Protein AF-A0A3B0IRI9-F1 (afdb_monomer_lite)

Secondary structure (DSSP, 8-state):
--HHHHHHHHHHHHHHHHHHHHHHHHHHHHHHTS-----HHHHHHHHHHHHHHHHHHHHHHHHTTTTTTSS--

Sequence (73 aa):
MKRKQSFLLGNCLMVTGMAIMVISIAYNICNHVFELDLPEYLAEISLISLFIGALIWLAGARVSGREGIADRY

Foldseek 3Di:
DPLVVLQVQLVVLLVQLVVLLVVLVVVLCCCPVVVVVPDVVVNVVSVVSNVVSVVSNVVSCVSNVVPPPPPPD

Radius of gyration: 15.87 Å; chains: 1; bounding box: 36×30×38 Å

Structure (mmCIF, N/CA/C/O backbone):
data_AF-A0A3B0IRI9-F1
#
_entry.id   AF-A0A3B0IRI9-F1
#
loop_
_atom_site.group_PDB
_atom_site.id
_atom_site.type_symbol
_atom_site.label_atom_id
_atom_site.label_alt_id
_atom_site.label_comp_id
_atom_site.label_asym_id
_atom_site.label_entity_id
_atom_site.label_seq_id
_atom_site.pdbx_PDB_ins_code
_atom_site.Cartn_x
_atom_site.Cartn_y
_atom_site.Cartn_z
_atom_site.occupancy
_atom_site.B_iso_or_equiv
_atom_site.auth_seq_id
_atom_site.auth_comp_id
_atom_site.auth_asym_id
_atom_site.auth_atom_id
_atom_site.pdbx_PDB_model_num
ATOM 1 N N . MET A 1 1 ? -14.686 9.826 19.5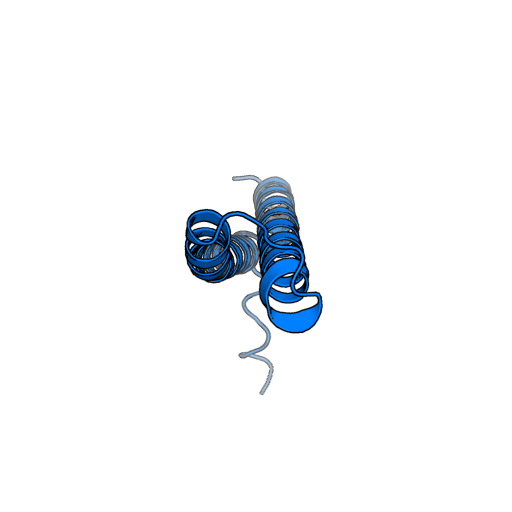49 1.00 60.22 1 MET A N 1
ATOM 2 C CA . MET A 1 1 ? -15.083 9.855 18.118 1.00 60.22 1 MET A CA 1
ATOM 3 C C . MET A 1 1 ? -16.383 9.079 17.955 1.00 60.22 1 MET A C 1
ATOM 5 O O . MET A 1 1 ? -16.543 8.067 18.628 1.00 60.22 1 MET A O 1
ATOM 9 N N . LYS A 1 2 ? -17.332 9.527 17.118 1.00 75.12 2 LYS A N 1
ATOM 10 C CA . LYS A 1 2 ? -18.543 8.728 16.846 1.00 75.12 2 LYS A CA 1
ATOM 11 C C . LYS A 1 2 ? -18.103 7.429 16.155 1.00 75.12 2 LYS A C 1
ATOM 13 O O . LYS A 1 2 ? -17.325 7.500 15.213 1.00 75.12 2 LYS A O 1
ATOM 18 N N . ARG A 1 3 ? -18.601 6.261 16.582 1.00 75.38 3 ARG A N 1
ATOM 19 C CA . ARG A 1 3 ? -18.188 4.923 16.084 1.00 75.38 3 ARG A CA 1
ATOM 20 C C . ARG A 1 3 ? -18.141 4.822 14.545 1.00 75.38 3 ARG A C 1
ATOM 22 O O . ARG A 1 3 ? -17.249 4.196 13.987 1.00 75.38 3 ARG A O 1
ATOM 29 N N . LYS A 1 4 ? -19.055 5.523 13.857 1.00 81.50 4 LYS A N 1
ATOM 30 C CA . LYS A 1 4 ? -19.094 5.649 12.387 1.00 81.50 4 LYS A CA 1
ATOM 31 C C . LYS A 1 4 ? -17.872 6.364 11.786 1.00 81.50 4 LYS A C 1
ATOM 33 O O . LYS A 1 4 ? -17.416 5.974 10.720 1.00 81.50 4 LYS A O 1
ATOM 38 N N . GLN A 1 5 ? -17.340 7.390 12.451 1.00 84.50 5 GLN A N 1
ATOM 39 C CA . GLN A 1 5 ? -16.178 8.148 11.974 1.00 84.50 5 GLN A CA 1
ATOM 40 C C . GLN A 1 5 ? -14.885 7.335 12.086 1.00 84.50 5 GLN A C 1
ATOM 42 O O . GLN A 1 5 ? -14.085 7.365 11.161 1.00 84.50 5 GLN A O 1
ATOM 47 N N . SER A 1 6 ? -14.703 6.570 13.168 1.00 84.00 6 SER A N 1
ATOM 48 C CA . SER A 1 6 ? -13.555 5.662 13.313 1.00 84.00 6 SER A CA 1
ATOM 49 C C . SER A 1 6 ? -13.573 4.556 12.255 1.00 84.00 6 SER A C 1
ATOM 51 O O . SER A 1 6 ? -12.546 4.256 11.658 1.00 84.00 6 SER A O 1
ATOM 53 N N . PHE A 1 7 ? -14.755 4.015 11.942 1.00 86.44 7 PHE A N 1
ATOM 54 C CA . PHE A 1 7 ? -14.895 3.024 10.876 1.00 86.44 7 PHE A CA 1
ATOM 55 C C . PHE A 1 7 ? -14.579 3.598 9.487 1.00 86.44 7 PHE A C 1
ATOM 57 O O . PHE A 1 7 ? -13.845 2.980 8.720 1.00 86.44 7 PHE A O 1
ATOM 64 N N . LEU A 1 8 ? -15.094 4.794 9.172 1.00 91.12 8 LEU A N 1
ATOM 65 C CA . LEU A 1 8 ? -14.815 5.463 7.899 1.00 91.12 8 LEU A CA 1
ATOM 66 C C . LEU A 1 8 ? -13.321 5.778 7.748 1.00 91.12 8 LEU A C 1
ATOM 68 O O . LEU A 1 8 ? -12.736 5.479 6.712 1.00 91.12 8 LEU A O 1
ATOM 72 N N . LEU A 1 9 ? -12.705 6.336 8.795 1.00 92.75 9 LEU A N 1
ATOM 73 C CA . LEU A 1 9 ? -11.283 6.670 8.800 1.00 92.75 9 LEU A CA 1
ATOM 74 C C . LEU A 1 9 ? -10.428 5.409 8.636 1.00 92.75 9 LEU A C 1
ATOM 76 O O . LEU A 1 9 ? -9.559 5.376 7.773 1.00 92.75 9 LEU A O 1
ATOM 80 N N . GLY A 1 10 ? -10.723 4.349 9.392 1.00 91.62 10 GLY A N 1
ATOM 81 C CA . GLY A 1 10 ? -10.005 3.083 9.285 1.00 91.62 10 GLY A CA 1
ATOM 82 C C . GLY A 1 10 ? -10.111 2.448 7.895 1.00 91.62 10 GLY A C 1
ATOM 83 O O . GLY A 1 10 ? -9.093 2.050 7.339 1.00 91.62 10 GLY A O 1
ATOM 84 N N . ASN A 1 11 ? -11.299 2.440 7.279 1.00 93.94 11 ASN A N 1
ATOM 85 C CA . ASN A 1 11 ? -11.454 1.962 5.901 1.00 93.94 11 ASN A CA 1
ATOM 86 C C . ASN A 1 11 ? -10.678 2.829 4.896 1.00 93.94 11 ASN A C 1
ATOM 88 O O . ASN A 1 11 ? -10.050 2.276 3.997 1.00 93.94 11 ASN A O 1
ATOM 92 N N . CYS A 1 12 ? -10.682 4.160 5.045 1.00 95.81 12 CYS A N 1
ATOM 93 C CA . CYS A 1 12 ? -9.863 5.039 4.204 1.00 95.81 12 CYS A CA 1
ATOM 94 C C . CYS A 1 12 ? -8.376 4.692 4.323 1.00 95.81 12 CYS A C 1
ATOM 96 O O . CYS A 1 12 ? -7.718 4.514 3.304 1.00 95.81 12 CYS A O 1
ATOM 98 N N . LEU A 1 13 ? -7.856 4.533 5.547 1.00 95.25 13 LEU A N 1
ATOM 99 C CA . LEU A 1 13 ? -6.469 4.113 5.763 1.00 95.25 13 LEU A CA 1
ATOM 100 C C . LEU A 1 13 ? -6.177 2.751 5.118 1.00 95.25 13 LEU A C 1
ATOM 102 O O . LEU A 1 13 ? -5.150 2.603 4.465 1.00 95.25 13 LEU A O 1
ATOM 106 N N . MET A 1 14 ? -7.081 1.776 5.239 1.00 96.31 14 MET A N 1
ATOM 107 C CA . MET A 1 14 ? -6.909 0.463 4.604 1.00 96.31 14 MET A CA 1
ATOM 108 C C . MET A 1 14 ? -6.837 0.562 3.075 1.00 96.31 14 MET A C 1
ATOM 110 O O . MET A 1 14 ? -5.944 -0.027 2.471 1.00 96.31 14 MET A O 1
ATOM 114 N N . VAL A 1 15 ? -7.732 1.332 2.446 1.00 97.12 15 VAL A N 1
ATOM 115 C CA . VAL A 1 15 ? -7.736 1.529 0.985 1.00 97.12 15 VAL A CA 1
ATOM 116 C C . VAL A 1 15 ? -6.470 2.248 0.526 1.00 97.12 15 VAL A C 1
ATOM 118 O O . VAL A 1 15 ? -5.839 1.814 -0.435 1.00 97.12 15 VAL A O 1
ATOM 121 N N . THR A 1 16 ? -6.058 3.301 1.231 1.00 97.69 16 THR A N 1
ATOM 122 C CA . THR A 1 16 ? -4.822 4.027 0.923 1.00 97.69 16 THR A CA 1
ATOM 123 C C . THR A 1 16 ? -3.598 3.123 1.058 1.00 97.69 16 THR A C 1
ATOM 125 O O . THR A 1 16 ? -2.769 3.083 0.152 1.00 97.69 16 THR A O 1
ATOM 128 N N . GLY A 1 17 ? -3.499 2.352 2.145 1.00 97.12 17 GLY A N 1
ATOM 129 C CA . GLY A 1 17 ? -2.415 1.390 2.346 1.00 97.12 17 GLY A CA 1
ATOM 130 C C . GLY A 1 17 ? -2.364 0.338 1.236 1.00 97.12 17 GLY A C 1
ATOM 131 O O . GLY A 1 17 ? -1.293 0.070 0.698 1.00 97.12 17 GLY A O 1
ATOM 132 N N . MET A 1 18 ? -3.521 -0.194 0.824 1.00 97.62 18 MET A N 1
ATOM 133 C CA . MET A 1 18 ? -3.612 -1.131 -0.300 1.00 97.62 18 MET A CA 1
ATOM 134 C C . MET A 1 18 ? -3.133 -0.512 -1.610 1.00 97.62 18 MET A C 1
ATOM 136 O O . MET A 1 18 ? -2.333 -1.117 -2.317 1.00 97.62 18 MET A O 1
ATOM 140 N N . ALA A 1 19 ? -3.594 0.698 -1.929 1.00 98.12 19 ALA A N 1
ATOM 141 C CA . ALA A 1 19 ? -3.213 1.382 -3.159 1.00 98.12 19 ALA A CA 1
ATOM 142 C C . ALA A 1 19 ? -1.694 1.589 -3.237 1.00 98.12 19 ALA A C 1
ATOM 144 O O . ALA A 1 19 ? -1.092 1.285 -4.264 1.00 98.12 19 ALA A O 1
ATOM 145 N N . ILE A 1 20 ? -1.072 2.025 -2.135 1.00 97.88 20 ILE A N 1
ATOM 146 C CA . ILE A 1 20 ? 0.385 2.180 -2.046 1.00 97.88 20 ILE A CA 1
ATOM 147 C C . ILE A 1 20 ? 1.080 0.843 -2.322 1.00 97.88 20 ILE A C 1
ATOM 149 O O . ILE A 1 20 ? 1.979 0.791 -3.156 1.00 97.88 20 ILE A O 1
ATOM 153 N N . MET A 1 21 ? 0.636 -0.245 -1.686 1.00 97.88 21 MET A N 1
ATOM 154 C CA . MET A 1 21 ? 1.243 -1.563 -1.889 1.00 97.88 21 MET A CA 1
ATOM 155 C C . MET A 1 21 ? 1.121 -2.052 -3.337 1.00 97.88 21 MET A C 1
ATOM 157 O O . MET A 1 21 ? 2.100 -2.536 -3.900 1.00 97.88 21 MET A O 1
ATOM 161 N N . VAL A 1 22 ? -0.049 -1.894 -3.965 1.00 97.81 22 VAL A N 1
ATOM 162 C CA . VAL A 1 22 ? -0.270 -2.303 -5.363 1.00 97.81 22 VAL A CA 1
ATOM 163 C C . VAL A 1 22 ? 0.620 -1.508 -6.317 1.00 97.81 22 VAL A C 1
ATOM 165 O O . VAL A 1 22 ? 1.244 -2.101 -7.195 1.00 97.81 22 VAL A O 1
ATOM 168 N N . ILE A 1 23 ? 0.720 -0.188 -6.134 1.00 96.62 23 ILE A N 1
ATOM 169 C CA . ILE A 1 23 ? 1.576 0.672 -6.963 1.00 96.62 23 ILE A CA 1
ATOM 170 C C . ILE A 1 23 ? 3.049 0.292 -6.782 1.00 96.62 23 ILE A C 1
ATOM 172 O O . ILE A 1 23 ? 3.767 0.149 -7.769 1.00 96.62 23 ILE A O 1
ATOM 176 N N . SER A 1 24 ? 3.486 0.070 -5.539 1.00 95.94 24 SER A N 1
ATOM 177 C CA . SER A 1 24 ? 4.845 -0.374 -5.222 1.00 95.94 24 SER A CA 1
ATOM 178 C C . SER A 1 24 ? 5.205 -1.688 -5.910 1.00 95.94 24 SER A C 1
ATOM 180 O O . SER A 1 24 ? 6.262 -1.786 -6.531 1.00 95.94 24 SER A O 1
ATOM 182 N N . ILE A 1 25 ? 4.322 -2.688 -5.831 1.00 95.50 25 ILE A N 1
ATOM 183 C CA . ILE A 1 25 ? 4.522 -3.988 -6.483 1.00 95.50 25 ILE A CA 1
ATOM 184 C C . ILE A 1 25 ? 4.568 -3.816 -8.001 1.00 95.50 25 ILE A C 1
ATOM 186 O O . ILE A 1 25 ? 5.473 -4.345 -8.639 1.00 95.50 25 ILE A O 1
ATOM 190 N N . ALA A 1 26 ? 3.632 -3.058 -8.578 1.00 94.56 26 ALA A N 1
ATOM 191 C CA . ALA A 1 26 ? 3.597 -2.809 -10.015 1.00 94.56 26 ALA A CA 1
ATOM 192 C C . ALA A 1 26 ? 4.898 -2.158 -10.503 1.00 94.56 26 ALA A C 1
ATOM 194 O O . ALA A 1 26 ? 5.471 -2.616 -11.487 1.00 94.56 26 ALA A O 1
ATOM 195 N N . TYR A 1 27 ? 5.405 -1.154 -9.783 1.00 92.94 27 TYR A N 1
ATOM 196 C CA . TYR A 1 27 ? 6.673 -0.505 -10.111 1.00 92.94 27 TYR A CA 1
ATOM 197 C C . TYR A 1 27 ? 7.849 -1.489 -10.056 1.00 92.94 27 TYR A C 1
ATOM 199 O O . TYR A 1 27 ? 8.670 -1.535 -10.970 1.00 92.94 27 TYR A O 1
ATOM 207 N N . ASN A 1 28 ? 7.902 -2.323 -9.014 1.00 91.88 28 ASN A N 1
ATOM 208 C CA . ASN A 1 28 ? 8.956 -3.321 -8.856 1.00 91.88 28 ASN A CA 1
ATOM 209 C C . ASN A 1 28 ? 8.939 -4.375 -9.974 1.00 91.88 28 ASN A C 1
ATOM 211 O O . ASN A 1 28 ? 9.996 -4.706 -10.505 1.00 91.88 28 ASN A O 1
ATOM 215 N N . ILE A 1 29 ? 7.754 -4.863 -10.359 1.00 92.62 29 ILE A N 1
ATOM 216 C CA . ILE A 1 29 ? 7.581 -5.819 -11.463 1.00 92.62 29 ILE A CA 1
ATOM 217 C C . ILE A 1 29 ? 7.980 -5.174 -12.794 1.00 92.62 29 ILE A C 1
ATOM 219 O O . ILE A 1 29 ? 8.736 -5.764 -13.560 1.00 92.62 29 ILE A O 1
ATOM 223 N N . CYS A 1 30 ? 7.514 -3.953 -13.060 1.00 92.25 30 CYS A N 1
ATOM 224 C CA . CYS A 1 30 ? 7.883 -3.190 -14.251 1.00 92.25 30 CYS A CA 1
ATOM 225 C C . CYS A 1 30 ? 9.400 -3.036 -14.396 1.00 92.25 30 CYS A C 1
ATOM 227 O O . CYS A 1 30 ? 9.920 -3.204 -15.495 1.00 92.25 30 CYS A O 1
ATOM 229 N N . ASN A 1 31 ? 10.109 -2.759 -13.299 1.00 89.94 31 ASN A N 1
ATOM 230 C CA . ASN A 1 31 ? 11.549 -2.553 -13.366 1.00 89.94 31 ASN A CA 1
ATOM 231 C C . ASN A 1 31 ? 12.354 -3.862 -13.436 1.00 89.94 31 ASN A C 1
ATOM 233 O O . ASN A 1 31 ? 13.266 -3.962 -14.242 1.00 89.94 31 ASN A O 1
ATOM 237 N N . HIS A 1 32 ? 12.019 -4.872 -12.624 1.00 86.69 32 HIS A N 1
ATOM 238 C CA . HIS A 1 32 ? 12.838 -6.089 -12.501 1.00 86.69 32 HIS A CA 1
ATOM 239 C C . HIS A 1 32 ? 12.423 -7.233 -13.428 1.00 86.69 32 HIS A C 1
ATOM 241 O O . HIS A 1 32 ? 13.249 -8.076 -13.756 1.00 86.69 32 HIS A O 1
ATOM 247 N N . VAL A 1 33 ? 11.142 -7.322 -13.795 1.00 89.81 33 VAL A N 1
ATOM 248 C CA . VAL A 1 33 ? 10.623 -8.427 -14.623 1.00 89.81 33 VAL A CA 1
ATOM 249 C C . VAL A 1 33 ? 10.538 -8.012 -16.082 1.00 89.81 33 VAL A C 1
ATOM 251 O O . VAL A 1 33 ? 10.865 -8.796 -16.965 1.00 89.81 33 VAL A O 1
ATOM 254 N N . PHE A 1 34 ? 10.075 -6.787 -16.330 1.00 90.62 34 PHE A N 1
ATOM 255 C CA . PHE A 1 34 ? 9.935 -6.255 -17.683 1.00 90.62 34 PHE A CA 1
ATOM 256 C C . PHE A 1 34 ? 11.135 -5.417 -18.135 1.00 90.62 34 PHE A C 1
ATOM 258 O O . PHE A 1 34 ? 11.119 -4.956 -19.272 1.00 90.62 34 PHE A O 1
ATOM 265 N N . GLU A 1 35 ? 12.141 -5.226 -17.268 1.00 85.81 35 GLU A N 1
ATOM 266 C CA . GLU A 1 35 ? 13.390 -4.508 -17.571 1.00 85.81 35 GLU A CA 1
ATOM 267 C C . GLU A 1 35 ? 13.139 -3.149 -18.251 1.00 85.81 35 GLU A C 1
ATOM 269 O O . GLU A 1 35 ? 13.832 -2.762 -19.185 1.00 85.81 35 GLU A O 1
ATOM 274 N N . LEU A 1 36 ? 12.118 -2.407 -17.799 1.00 85.94 36 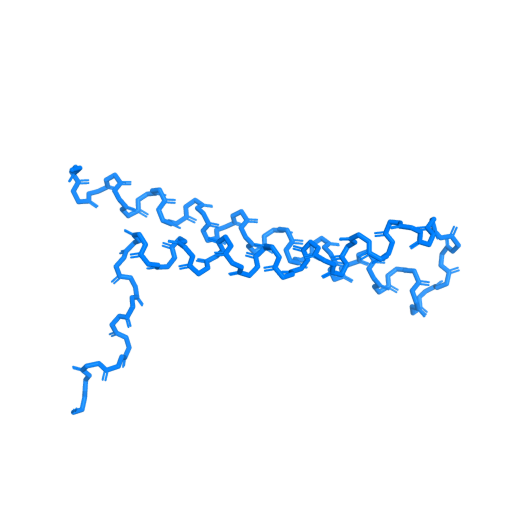LEU A N 1
ATOM 275 C CA . LEU A 1 36 ? 11.686 -1.148 -18.427 1.00 85.94 36 LEU A CA 1
ATOM 276 C C . LEU A 1 36 ? 12.669 0.030 -18.237 1.00 85.94 36 LEU A C 1
ATOM 278 O O . LEU A 1 36 ? 12.281 1.172 -18.487 1.00 85.94 36 LEU A O 1
ATOM 282 N N . ASP A 1 37 ? 13.906 -0.235 -17.791 1.00 83.00 37 ASP A N 1
ATOM 283 C CA . ASP A 1 37 ? 14.965 0.753 -17.512 1.00 83.00 37 ASP A CA 1
ATOM 284 C C . ASP A 1 37 ? 14.444 1.961 -16.700 1.00 83.00 37 ASP A C 1
ATOM 286 O O . ASP A 1 37 ? 14.799 3.125 -16.916 1.00 83.00 37 ASP A O 1
ATOM 290 N N . LEU A 1 38 ? 13.527 1.697 -15.762 1.00 84.44 38 LEU A N 1
ATOM 291 C CA . LEU A 1 38 ? 12.982 2.729 -14.892 1.00 84.44 38 LEU A CA 1
ATOM 292 C C . LEU A 1 38 ? 14.044 3.115 -13.851 1.00 84.44 38 LEU A C 1
ATOM 294 O O . LEU A 1 38 ? 14.880 2.290 -13.479 1.00 84.44 38 LEU A O 1
ATOM 298 N N . PRO A 1 39 ? 14.018 4.350 -13.316 1.00 87.75 39 PRO A N 1
ATOM 299 C CA . PRO A 1 39 ? 15.061 4.777 -12.397 1.00 87.75 39 PRO A CA 1
ATOM 300 C C . PRO A 1 39 ? 15.154 3.864 -11.169 1.00 87.75 39 PRO A C 1
ATOM 302 O O . PRO A 1 39 ? 14.178 3.679 -10.437 1.00 87.75 39 PRO A O 1
ATOM 305 N N . GLU A 1 40 ? 16.342 3.316 -10.930 1.00 83.81 40 GLU A N 1
ATOM 306 C CA . GLU A 1 40 ? 16.578 2.280 -9.918 1.00 83.81 40 GLU A CA 1
ATOM 307 C C . GLU A 1 40 ? 16.305 2.783 -8.491 1.00 83.81 40 GLU A C 1
ATOM 309 O O . GLU A 1 40 ? 15.692 2.087 -7.683 1.00 83.81 40 GLU A O 1
ATOM 314 N N . TYR A 1 41 ? 16.605 4.058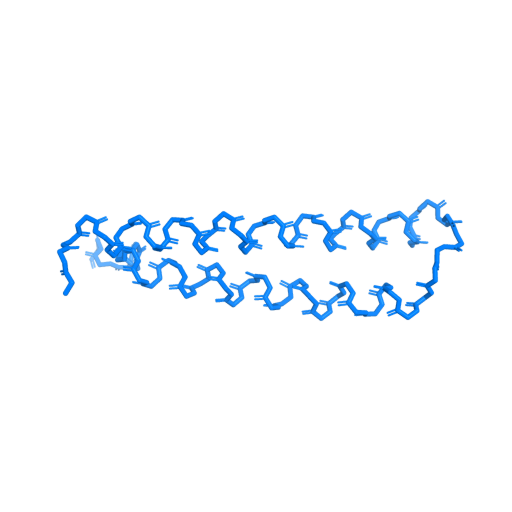 -8.217 1.00 88.69 41 TYR A N 1
ATOM 315 C CA . TYR A 1 41 ? 16.289 4.695 -6.933 1.00 88.69 41 TYR A CA 1
ATOM 316 C C . TYR A 1 41 ? 14.782 4.665 -6.612 1.00 88.69 41 TYR A C 1
ATOM 318 O O . TYR A 1 41 ? 14.383 4.543 -5.454 1.00 88.69 41 TYR A O 1
ATOM 326 N N . LEU A 1 42 ? 13.916 4.754 -7.629 1.00 88.19 42 LEU A N 1
ATOM 327 C CA . LEU A 1 42 ? 12.468 4.639 -7.442 1.00 88.19 42 LEU A CA 1
ATOM 328 C C . LEU A 1 42 ? 12.063 3.194 -7.137 1.00 88.19 42 LEU A C 1
ATOM 330 O O . LEU A 1 42 ? 11.105 2.988 -6.394 1.00 88.19 42 LEU A O 1
ATOM 334 N N . ALA A 1 43 ? 12.788 2.197 -7.654 1.00 87.62 43 ALA A N 1
ATOM 335 C CA . ALA A 1 43 ? 12.536 0.796 -7.335 1.00 87.62 43 ALA A CA 1
ATOM 336 C C . ALA A 1 43 ? 12.866 0.500 -5.863 1.00 87.62 43 ALA A C 1
ATOM 338 O O . ALA A 1 43 ? 12.047 -0.109 -5.169 1.00 87.62 43 ALA A O 1
ATOM 339 N N . GLU A 1 44 ? 13.977 1.028 -5.347 1.00 89.38 44 GLU A N 1
ATOM 340 C CA . GLU A 1 44 ? 14.321 0.948 -3.921 1.00 89.38 44 GLU A CA 1
ATOM 341 C C . GLU A 1 44 ? 13.276 1.647 -3.034 1.00 89.38 44 GLU A C 1
ATOM 343 O O . GLU A 1 44 ? 12.765 1.065 -2.071 1.00 89.38 44 GLU A O 1
ATOM 348 N N . ILE A 1 45 ? 12.875 2.873 -3.395 1.00 93.44 45 ILE A N 1
ATOM 349 C CA . ILE A 1 45 ? 11.828 3.619 -2.678 1.00 93.44 45 ILE A CA 1
ATOM 350 C C . ILE A 1 45 ? 10.496 2.868 -2.716 1.00 93.44 45 ILE A C 1
ATOM 352 O O . ILE A 1 45 ? 9.764 2.857 -1.722 1.00 93.44 45 ILE A O 1
ATOM 356 N N . SER A 1 46 ? 10.163 2.227 -3.838 1.00 93.12 46 SER A N 1
ATOM 357 C CA . SER A 1 46 ? 8.920 1.467 -3.971 1.00 93.12 46 SER A CA 1
ATOM 358 C C . SER A 1 46 ? 8.879 0.279 -3.006 1.00 93.12 46 SER A C 1
ATOM 360 O O . SER A 1 46 ? 7.823 0.007 -2.430 1.00 93.12 46 SER A O 1
ATOM 362 N N . LEU A 1 47 ? 10.025 -0.357 -2.737 1.00 92.81 47 LEU A N 1
ATOM 363 C CA . LEU A 1 47 ? 10.137 -1.455 -1.780 1.00 92.81 47 LEU A CA 1
ATOM 364 C C . LEU A 1 47 ? 9.924 -0.968 -0.341 1.00 92.81 47 LEU A C 1
ATOM 366 O O . LEU A 1 47 ? 9.153 -1.571 0.398 1.00 92.81 47 LEU A O 1
ATOM 370 N N . ILE A 1 48 ? 10.506 0.170 0.047 1.00 95.88 48 ILE A N 1
ATOM 371 C CA . ILE A 1 48 ? 10.233 0.795 1.356 1.00 95.88 48 ILE A CA 1
ATOM 372 C C . ILE A 1 48 ? 8.756 1.207 1.461 1.00 95.88 48 ILE A C 1
ATOM 374 O O . ILE A 1 48 ? 8.098 0.980 2.480 1.00 95.88 48 ILE A O 1
ATOM 378 N N . SER A 1 49 ? 8.209 1.769 0.383 1.00 96.25 49 SER A N 1
ATOM 379 C CA . SER A 1 49 ? 6.819 2.225 0.315 1.00 96.25 49 SER A CA 1
ATOM 380 C C . SER A 1 49 ? 5.822 1.077 0.474 1.00 96.25 49 SER A C 1
ATOM 382 O O . SER A 1 49 ? 4.761 1.282 1.059 1.00 96.25 49 SER A O 1
ATOM 384 N N . LEU A 1 50 ? 6.178 -0.142 0.053 1.00 96.12 50 LEU A N 1
ATOM 385 C CA . LEU A 1 50 ? 5.379 -1.346 0.288 1.00 96.12 50 LEU A CA 1
ATOM 386 C C . LEU A 1 50 ? 5.144 -1.572 1.789 1.00 96.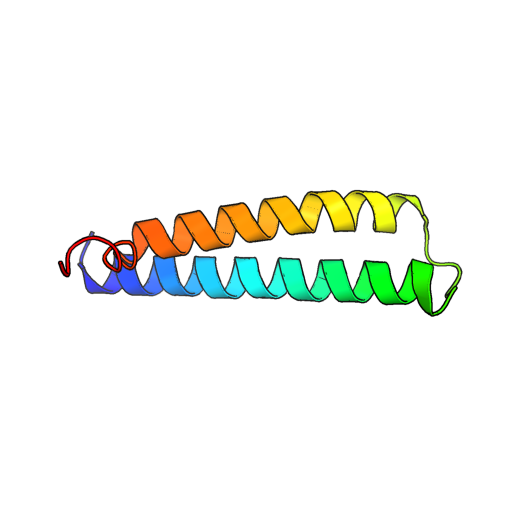12 50 LEU A C 1
ATOM 388 O O . LEU A 1 50 ? 4.008 -1.752 2.227 1.00 96.12 50 LEU A O 1
ATOM 392 N N . PHE A 1 51 ? 6.209 -1.504 2.591 1.00 97.00 51 PHE A N 1
ATOM 393 C CA . PHE A 1 51 ? 6.117 -1.672 4.042 1.00 97.00 51 PHE A CA 1
ATOM 394 C C . PHE A 1 51 ? 5.363 -0.519 4.701 1.00 97.00 51 PHE A C 1
ATOM 396 O O . PHE A 1 51 ? 4.539 -0.750 5.585 1.00 97.00 51 PHE A O 1
ATOM 403 N N . ILE A 1 52 ? 5.578 0.717 4.244 1.00 97.62 52 ILE A N 1
ATOM 404 C CA . ILE A 1 52 ? 4.808 1.875 4.716 1.00 97.62 52 ILE A CA 1
ATOM 405 C C . ILE A 1 52 ? 3.313 1.675 4.422 1.00 97.62 52 ILE A C 1
ATOM 407 O O . ILE A 1 52 ? 2.481 1.882 5.305 1.00 97.62 52 ILE A O 1
ATOM 411 N N . GLY A 1 53 ? 2.962 1.206 3.223 1.00 97.44 53 GLY A N 1
ATOM 412 C CA . GLY A 1 53 ? 1.590 0.867 2.846 1.00 97.44 53 GLY A CA 1
ATOM 413 C C . GLY A 1 53 ? 0.979 -0.201 3.756 1.00 97.44 53 GLY A C 1
ATOM 414 O O . GLY A 1 53 ? -0.154 -0.041 4.218 1.00 97.44 53 GLY A O 1
ATOM 415 N N . ALA A 1 54 ? 1.748 -1.238 4.102 1.00 96.75 54 ALA A N 1
ATOM 416 C CA . ALA A 1 54 ? 1.328 -2.273 5.044 1.00 96.75 54 ALA A CA 1
ATOM 417 C C . ALA A 1 54 ? 1.071 -1.714 6.457 1.00 96.75 54 ALA A C 1
ATOM 419 O O . ALA A 1 54 ? 0.064 -2.053 7.083 1.00 96.75 54 ALA A O 1
ATOM 420 N N . LEU A 1 55 ? 1.927 -0.811 6.949 1.00 97.50 55 LEU A N 1
ATOM 421 C CA . LEU A 1 55 ? 1.742 -0.148 8.245 1.00 97.50 55 LEU A CA 1
ATOM 422 C C . LEU A 1 55 ? 0.503 0.757 8.257 1.00 97.50 55 LEU A C 1
ATOM 424 O O . LEU A 1 55 ? -0.265 0.730 9.219 1.00 97.50 55 LEU A O 1
ATOM 428 N N . ILE A 1 56 ? 0.273 1.520 7.183 1.00 97.00 56 ILE A N 1
ATOM 429 C CA . ILE A 1 56 ? -0.922 2.363 7.016 1.00 97.00 56 ILE A CA 1
ATOM 430 C C . ILE A 1 56 ? -2.185 1.498 7.002 1.00 97.00 56 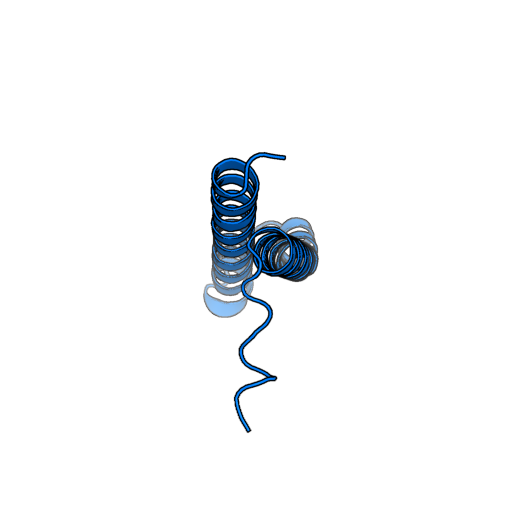ILE A C 1
ATOM 432 O O . ILE A 1 56 ? -3.162 1.821 7.683 1.00 97.00 56 ILE A O 1
ATOM 436 N N . TRP A 1 57 ? -2.164 0.375 6.279 1.00 95.94 57 TRP A N 1
ATOM 437 C CA . TRP A 1 57 ? -3.277 -0.568 6.290 1.00 95.94 57 TRP A CA 1
ATOM 438 C C . TRP A 1 57 ? -3.531 -1.085 7.700 1.00 95.94 57 TRP A C 1
ATOM 440 O O . TRP A 1 57 ? -4.672 -1.048 8.166 1.00 95.94 57 TRP A O 1
ATOM 450 N N . LEU A 1 58 ? -2.492 -1.569 8.389 1.00 94.12 58 LEU A N 1
ATOM 451 C CA . LEU A 1 58 ? -2.620 -2.119 9.735 1.00 94.12 58 LEU A CA 1
ATOM 452 C C . LEU A 1 58 ? -3.186 -1.072 10.696 1.00 94.12 58 LEU A C 1
ATOM 454 O O . LEU A 1 58 ? -4.121 -1.371 11.434 1.00 94.12 58 LEU A O 1
ATOM 458 N N . ALA A 1 59 ? -2.704 0.170 10.633 1.00 93.94 59 ALA A N 1
ATOM 459 C CA . ALA A 1 59 ? -3.264 1.283 11.392 1.00 93.94 59 ALA A CA 1
ATOM 460 C C . ALA A 1 59 ? -4.756 1.499 11.076 1.00 93.94 59 ALA A C 1
ATOM 462 O O . ALA A 1 59 ? -5.561 1.687 11.986 1.00 93.94 59 ALA A O 1
ATOM 463 N N . GLY A 1 60 ? -5.163 1.398 9.808 1.00 93.31 60 GLY A N 1
ATOM 464 C CA . GLY A 1 60 ? -6.572 1.449 9.413 1.00 93.31 60 GLY A CA 1
ATOM 465 C C . GLY A 1 60 ? -7.413 0.291 9.963 1.00 93.31 60 GLY A C 1
ATOM 466 O O . GLY A 1 60 ? -8.532 0.503 10.444 1.00 93.31 60 GLY A O 1
ATOM 467 N N . ALA A 1 61 ? -6.870 -0.927 9.962 1.00 91.06 61 ALA A N 1
ATOM 468 C CA . ALA A 1 61 ? -7.512 -2.107 10.541 1.00 91.06 61 ALA A CA 1
ATOM 469 C C . ALA A 1 61 ? -7.702 -1.958 12.060 1.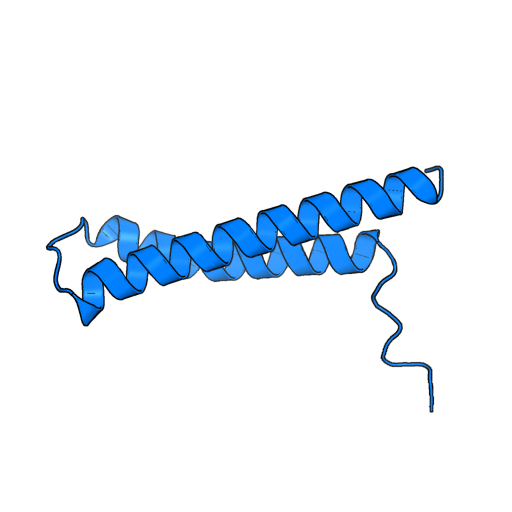00 91.06 61 ALA A C 1
ATOM 471 O O . ALA A 1 61 ? -8.778 -2.264 12.580 1.00 91.06 61 ALA A O 1
ATOM 472 N N . ARG A 1 62 ? -6.692 -1.400 12.744 1.00 89.38 62 ARG A N 1
ATOM 473 C CA . ARG A 1 62 ? -6.741 -1.060 14.169 1.00 89.38 62 ARG A CA 1
ATOM 474 C C . ARG A 1 62 ? -7.840 -0.034 14.465 1.00 89.38 62 ARG A C 1
ATOM 476 O O . ARG A 1 62 ? -8.759 -0.278 15.241 1.00 89.38 62 ARG A O 1
ATOM 483 N N . VAL A 1 63 ? -7.819 1.100 13.759 1.00 89.06 63 VAL A N 1
ATOM 484 C CA . VAL A 1 63 ? -8.778 2.202 13.968 1.00 89.06 63 VAL A CA 1
ATOM 485 C C . VAL A 1 63 ? -10.223 1.807 13.632 1.00 89.06 63 VAL A C 1
ATOM 487 O O . VAL A 1 63 ? -11.162 2.286 14.272 1.00 89.06 63 VAL A O 1
ATOM 490 N N . SER A 1 64 ? -10.426 0.921 12.654 1.00 85.75 64 SER A N 1
ATOM 491 C CA . SER A 1 64 ? -11.760 0.411 12.305 1.00 85.75 64 SER A CA 1
ATOM 492 C C . SER A 1 64 ? -12.284 -0.670 13.260 1.00 85.75 64 SER A C 1
ATOM 494 O O . SER A 1 64 ? -13.455 -1.038 13.151 1.00 85.75 64 SER A O 1
ATOM 496 N N . GLY A 1 65 ? -11.468 -1.159 14.203 1.00 79.94 65 GLY A N 1
ATOM 497 C CA . GLY A 1 65 ? -11.846 -2.226 15.131 1.00 79.94 65 GLY A CA 1
ATOM 498 C C . GLY A 1 65 ? -11.961 -3.602 14.467 1.00 79.94 65 GLY A C 1
ATOM 499 O O . GLY A 1 65 ? -12.693 -4.458 14.958 1.00 79.94 65 GLY A O 1
ATOM 500 N N . ARG A 1 66 ? -11.265 -3.823 13.341 1.00 72.00 66 ARG A N 1
ATOM 501 C CA . ARG A 1 66 ? -11.236 -5.104 12.605 1.00 72.00 66 ARG A CA 1
ATOM 502 C C . ARG A 1 66 ? -10.217 -6.109 13.163 1.00 72.00 66 ARG A C 1
ATOM 504 O O . ARG A 1 66 ? -9.944 -7.120 12.530 1.00 72.00 66 ARG A O 1
ATOM 511 N N . GLU A 1 67 ? -9.676 -5.845 14.348 1.00 63.88 67 GLU A N 1
ATOM 512 C CA . GLU A 1 67 ? -8.667 -6.674 15.026 1.00 63.88 67 GLU A CA 1
ATOM 513 C C . GLU A 1 67 ? -9.213 -8.044 15.486 1.00 63.88 67 GLU A C 1
ATOM 515 O O . GLU A 1 67 ? -8.454 -8.985 15.695 1.00 63.88 67 GLU A O 1
ATOM 520 N N . GLY A 1 68 ? -10.537 -8.180 15.610 1.00 56.91 68 GLY A N 1
ATOM 521 C CA . GLY A 1 68 ? -11.205 -9.311 16.265 1.00 56.91 68 GLY A CA 1
ATOM 522 C C . GLY A 1 68 ? -11.418 -10.573 15.421 1.00 56.91 68 GLY A C 1
ATOM 523 O O . GLY A 1 68 ? -12.522 -11.112 15.438 1.00 56.91 68 GLY A O 1
ATOM 524 N N . ILE A 1 69 ? -10.407 -11.061 14.694 1.00 55.00 69 ILE A N 1
ATOM 525 C CA . ILE A 1 69 ? -10.422 -12.459 14.200 1.00 55.00 69 ILE A CA 1
ATOM 526 C C . ILE A 1 69 ? -9.908 -13.427 15.289 1.00 55.00 69 ILE A C 1
ATOM 528 O O . ILE A 1 69 ? -10.211 -14.614 15.237 1.00 55.00 69 ILE A O 1
ATOM 532 N N . ALA A 1 70 ? -9.192 -12.929 16.306 1.00 54.06 70 ALA A N 1
ATOM 533 C CA . ALA A 1 70 ? -8.550 -13.763 17.326 1.00 54.06 70 ALA A CA 1
ATOM 534 C C . ALA A 1 70 ? -9.477 -14.278 18.453 1.00 54.06 70 ALA A C 1
ATOM 536 O O . ALA A 1 70 ? -9.174 -15.314 19.028 1.00 54.06 70 ALA A O 1
ATOM 537 N N . ASP A 1 71 ? -10.620 -13.638 18.731 1.00 52.00 71 ASP A N 1
ATOM 538 C CA . ASP A 1 71 ? -11.433 -13.924 19.938 1.00 52.00 71 ASP A CA 1
ATOM 539 C C . ASP A 1 71 ? -12.675 -14.805 19.681 1.00 52.00 71 ASP A C 1
ATOM 541 O O . ASP A 1 71 ? -13.719 -14.633 20.313 1.00 52.00 71 ASP A O 1
ATOM 545 N N . ARG A 1 72 ? -12.624 -15.722 18.706 1.00 50.66 72 ARG A N 1
ATOM 546 C CA . ARG A 1 72 ? -13.753 -16.635 18.410 1.00 50.66 72 ARG A CA 1
ATOM 547 C C . ARG A 1 72 ? -13.511 -18.112 18.724 1.00 50.66 72 ARG A C 1
ATOM 549 O O . ARG A 1 72 ? -14.302 -18.939 18.272 1.00 50.66 72 ARG A O 1
ATOM 556 N N . TYR A 1 73 ? -12.498 -18.422 19.528 1.00 49.53 73 TYR A N 1
ATOM 557 C CA . TYR A 1 73 ? -12.285 -19.761 20.080 1.00 49.53 73 TYR A CA 1
ATOM 558 C C . TYR A 1 73 ? -12.012 -19.692 21.576 1.00 49.53 73 TYR A C 1
ATOM 560 O O . TYR A 1 73 ? -11.098 -18.934 21.962 1.00 49.53 73 TYR A O 1
#

pLDDT: mean 87.35, std 12.71, range [49.53, 98.12]